Protein AF-A0A8B9RR70-F1 (afdb_monomer_lite)

Organism: NCBI:txid211598

InterPro domains:
  IPR043519 Nucleotidyltransferase superfamily [G3DSA:3.30.460.10] (53-111)
  IPR043519 Nucleotidyltransferase superfamily [SSF81301] (17-111)
  IPR048840 Poly(A) polymerase, nucleotidyltransferase domain [PF20750] (21-113)

Foldseek 3Di:
DPDDPPPPPPPDPDDPPDDDDDDDDPDPDDDDPVVVVVVVVVVVVCVVVQFADDPVVVVVVVVVQVVVQVVQLVVQLVVCVVVVHDPVCSVPVRGGDDDDDCVVVNRHGDPVSVVVVPPDDD

Sequence (122 aa):
VLNSVAALGSELQNEPQRHYGMTSPISLAPPTDRDSIHTQKLLEAMKALGVFEEEEELNHRLVVLGKLNNLVKEWISELGESKNLPPSAVANVGGKIFTFGSYRLGVQTKGKILLSGYSSNV

pLDDT: mean 81.87, std 20.8, range [36.06, 98.56]

Radius of gyration: 25.83 Å; chains: 1; bounding box: 75×41×57 Å

Secondary structure (DSSP, 8-state):
---SSSSSSSS---S----SSSS--S--PPPPHHHHHHHHHHHHHHHHTT-SPPHHHHHHHHHHHHHHHHHHHHHHHHHHHHTT--HHHHHHH-------HHHHHT-PPPTTTTTSSS-S--

Structure (mmCIF, N/CA/C/O backbone):
data_AF-A0A8B9RR70-F1
#
_entry.id   AF-A0A8B9RR70-F1
#
loop_
_atom_site.group_PDB
_atom_site.id
_atom_site.type_symbol
_atom_site.label_atom_id
_atom_site.label_alt_id
_atom_site.label_comp_id
_atom_site.label_asym_id
_atom_site.label_entity_id
_atom_site.label_seq_id
_atom_site.pdbx_PDB_ins_code
_atom_site.Cartn_x
_atom_site.Cartn_y
_atom_site.Cartn_z
_atom_site.occupancy
_atom_site.B_iso_or_equiv
_atom_site.auth_seq_id
_atom_site.auth_comp_id
_atom_site.auth_asym_id
_atom_site.auth_atom_id
_atom_site.pdbx_PDB_model_num
ATOM 1 N N . VAL A 1 1 ? 50.533 -8.286 -3.112 1.00 42.12 1 VAL A N 1
ATOM 2 C CA . VAL A 1 1 ? 49.291 -8.152 -2.306 1.00 42.12 1 VAL A CA 1
ATOM 3 C C . VAL A 1 1 ? 48.063 -8.262 -3.217 1.00 42.12 1 VAL A C 1
ATOM 5 O O . VAL A 1 1 ? 47.209 -7.393 -3.237 1.00 42.12 1 VAL A O 1
ATOM 8 N N . LEU A 1 2 ? 47.987 -9.330 -4.015 1.00 38.88 2 LEU A N 1
ATOM 9 C CA . LEU A 1 2 ? 46.896 -9.588 -4.963 1.00 38.88 2 LEU A CA 1
ATOM 10 C C . LEU A 1 2 ? 46.677 -11.102 -5.021 1.00 38.88 2 LEU A C 1
ATOM 12 O O . LEU A 1 2 ? 47.191 -11.737 -5.928 1.00 38.88 2 LEU A O 1
ATOM 16 N N . ASN A 1 3 ? 46.045 -11.674 -3.987 1.00 37.59 3 ASN A N 1
ATOM 17 C CA . ASN A 1 3 ? 45.452 -13.026 -3.997 1.00 37.59 3 ASN A CA 1
ATOM 18 C C . ASN A 1 3 ? 44.659 -13.310 -2.699 1.00 37.59 3 ASN A C 1
ATOM 20 O O . ASN A 1 3 ? 44.927 -14.276 -1.990 1.00 37.59 3 ASN A O 1
ATOM 24 N N . SER A 1 4 ? 43.676 -12.468 -2.356 1.00 36.06 4 SER A N 1
ATOM 25 C CA . SER A 1 4 ? 42.755 -12.777 -1.236 1.00 36.06 4 SER A CA 1
ATOM 26 C C . SER A 1 4 ? 41.278 -12.472 -1.491 1.00 36.06 4 SER A C 1
ATOM 28 O O . SER A 1 4 ? 40.492 -12.526 -0.558 1.00 36.06 4 SER A O 1
ATOM 30 N N . VAL A 1 5 ? 40.857 -12.214 -2.735 1.00 44.41 5 VAL A N 1
ATOM 31 C CA . VAL A 1 5 ? 39.429 -11.950 -3.040 1.00 44.41 5 VAL A CA 1
ATOM 32 C C . VAL A 1 5 ? 38.735 -13.137 -3.733 1.00 44.41 5 VAL A C 1
ATOM 34 O O . VAL A 1 5 ? 37.540 -13.099 -3.985 1.00 44.41 5 VAL A O 1
ATOM 37 N N . ALA A 1 6 ? 39.448 -14.238 -3.995 1.00 40.00 6 ALA A N 1
ATOM 38 C CA . ALA A 1 6 ? 38.890 -15.410 -4.682 1.00 40.00 6 ALA A CA 1
ATOM 39 C C . ALA A 1 6 ? 38.191 -16.434 -3.754 1.00 40.00 6 ALA A C 1
ATOM 41 O O . ALA A 1 6 ? 37.735 -17.464 -4.236 1.00 40.00 6 ALA A O 1
ATOM 42 N N . ALA A 1 7 ? 38.101 -16.182 -2.442 1.00 38.97 7 ALA A N 1
ATOM 43 C CA . ALA A 1 7 ? 37.724 -17.196 -1.446 1.00 38.97 7 ALA A CA 1
ATOM 44 C C . ALA A 1 7 ? 36.461 -16.869 -0.617 1.00 38.97 7 ALA A C 1
ATOM 46 O O . ALA A 1 7 ? 36.370 -17.269 0.536 1.00 38.97 7 ALA A O 1
ATOM 47 N N . LEU A 1 8 ? 35.482 -16.151 -1.179 1.00 38.06 8 LEU A N 1
ATOM 48 C CA . LEU A 1 8 ? 34.186 -15.895 -0.513 1.00 38.06 8 LEU A CA 1
ATOM 49 C C . LEU A 1 8 ? 32.970 -16.424 -1.299 1.00 38.06 8 LEU A C 1
ATOM 51 O O . LEU A 1 8 ? 31.834 -16.058 -1.019 1.00 38.06 8 LEU A O 1
ATOM 55 N N . GLY A 1 9 ? 33.195 -17.294 -2.286 1.00 41.41 9 GLY A N 1
ATOM 56 C CA . GLY A 1 9 ? 32.157 -17.765 -3.209 1.00 41.41 9 GLY A CA 1
ATOM 57 C C . GLY A 1 9 ? 31.548 -19.141 -2.923 1.00 41.41 9 GLY A C 1
ATOM 58 O O . GLY A 1 9 ? 30.934 -19.688 -3.834 1.00 41.41 9 GLY A O 1
ATOM 59 N N . SER A 1 10 ? 31.730 -19.749 -1.744 1.00 41.66 10 SER A N 1
ATOM 60 C CA . SER A 1 10 ? 31.386 -21.175 -1.580 1.00 41.66 10 SER A CA 1
ATOM 61 C C . SER A 1 10 ? 30.825 -21.618 -0.223 1.00 41.66 10 SER A C 1
ATOM 63 O O . SER A 1 10 ? 31.057 -22.760 0.149 1.00 41.66 10 SER A O 1
ATOM 65 N N . GLU A 1 11 ? 30.064 -20.789 0.503 1.00 36.47 11 GLU A N 1
ATOM 66 C CA . GLU A 1 11 ? 29.352 -21.245 1.723 1.00 36.47 11 GLU A CA 1
ATOM 67 C C . GLU A 1 11 ? 27.932 -20.656 1.887 1.00 36.47 11 GLU A C 1
ATOM 69 O O . GLU A 1 11 ? 27.514 -20.265 2.970 1.00 36.47 11 GLU A O 1
ATOM 74 N N . LEU A 1 12 ? 27.143 -20.618 0.807 1.00 43.16 12 LEU A N 1
ATOM 75 C CA . LEU A 1 12 ? 25.687 -20.396 0.878 1.00 43.16 12 LEU A CA 1
ATOM 76 C C . LEU A 1 12 ? 24.955 -21.403 -0.020 1.00 43.16 12 LEU A C 1
ATOM 78 O O . LEU A 1 12 ? 24.246 -21.043 -0.954 1.00 43.16 12 LEU A O 1
ATOM 82 N N . GLN A 1 13 ? 25.164 -22.694 0.226 1.00 44.28 13 GLN A N 1
ATOM 83 C CA . GLN A 1 13 ? 24.405 -23.763 -0.424 1.00 44.28 13 GLN A CA 1
ATOM 84 C C . GLN A 1 13 ? 23.781 -24.653 0.645 1.00 44.28 13 GLN A C 1
ATOM 86 O O . GLN A 1 13 ? 24.348 -25.689 0.969 1.00 44.28 13 GLN A O 1
ATOM 91 N N . ASN A 1 14 ? 22.652 -24.224 1.226 1.00 45.25 14 ASN A N 1
ATOM 92 C CA . ASN A 1 14 ? 21.631 -25.140 1.764 1.00 45.25 14 ASN A CA 1
ATOM 93 C C . ASN A 1 14 ? 20.325 -24.465 2.232 1.00 45.25 14 ASN A C 1
ATOM 95 O O . ASN A 1 14 ? 19.650 -24.983 3.112 1.00 45.25 14 ASN A O 1
ATOM 99 N N . GLU A 1 15 ? 19.911 -23.353 1.620 1.00 53.34 15 GLU A N 1
ATOM 100 C CA . GLU A 1 15 ? 18.530 -22.874 1.771 1.00 53.34 15 GLU A CA 1
ATOM 101 C C . GLU A 1 15 ? 17.775 -23.133 0.461 1.00 53.34 15 GLU A C 1
ATOM 103 O O . GLU A 1 15 ? 18.263 -22.725 -0.601 1.00 53.34 15 GLU A O 1
ATOM 108 N N . PRO A 1 16 ? 16.618 -23.826 0.475 1.00 58.88 16 PRO A N 1
ATOM 109 C CA . PRO A 1 16 ? 15.836 -24.023 -0.735 1.00 58.88 16 PRO A CA 1
ATOM 110 C C . PRO A 1 16 ? 15.469 -22.651 -1.306 1.00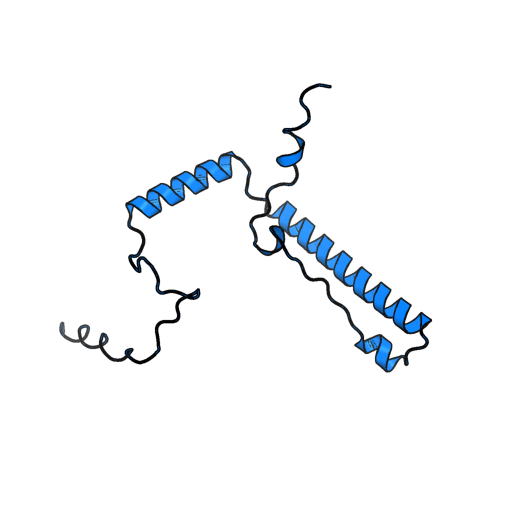 58.88 16 PRO A C 1
ATOM 112 O O . PRO A 1 16 ? 14.849 -21.834 -0.625 1.00 58.88 16 PRO A O 1
ATOM 115 N N . GLN A 1 17 ? 15.865 -22.388 -2.557 1.00 67.88 17 GLN A N 1
ATOM 116 C CA . GLN A 1 17 ? 15.515 -21.151 -3.253 1.00 67.88 17 GLN A CA 1
ATOM 117 C C . GLN A 1 17 ? 13.994 -20.974 -3.227 1.00 67.88 17 GLN A C 1
ATOM 119 O O . GLN A 1 17 ? 13.244 -21.664 -3.927 1.00 67.88 17 GLN A O 1
ATOM 124 N N . ARG A 1 18 ? 13.536 -20.041 -2.390 1.00 80.75 18 ARG A N 1
ATOM 125 C CA . ARG A 1 18 ? 12.125 -19.699 -2.273 1.00 80.75 18 ARG A CA 1
ATOM 126 C C . ARG A 1 18 ? 11.683 -19.074 -3.591 1.00 80.75 18 ARG A C 1
ATOM 128 O O . ARG A 1 18 ? 12.097 -17.967 -3.921 1.00 80.75 18 ARG A O 1
ATOM 135 N N . HIS A 1 19 ? 10.843 -19.784 -4.333 1.00 89.12 19 HIS A N 1
ATOM 136 C CA . HIS A 1 19 ? 10.144 -19.247 -5.494 1.00 89.12 19 HIS A CA 1
ATOM 137 C C . HIS A 1 19 ? 8.680 -18.976 -5.137 1.00 89.12 19 HIS A C 1
ATOM 139 O O . HIS A 1 19 ? 8.145 -19.519 -4.168 1.00 89.12 19 HIS A O 1
ATOM 145 N N . TYR A 1 20 ? 8.041 -18.093 -5.898 1.00 92.88 20 TYR A N 1
ATOM 146 C CA . TYR A 1 20 ? 6.633 -17.755 -5.724 1.00 92.88 20 TYR A CA 1
ATOM 147 C C . TYR A 1 20 ? 5.788 -18.551 -6.724 1.00 92.88 20 TYR A C 1
ATOM 149 O O . TYR A 1 20 ? 6.111 -18.577 -7.909 1.00 92.88 20 TYR A O 1
ATOM 157 N N . GLY A 1 21 ? 4.693 -19.155 -6.257 1.00 93.56 21 GLY A N 1
ATOM 158 C CA . GLY A 1 21 ? 3.774 -19.943 -7.084 1.00 93.56 21 GLY A CA 1
ATOM 159 C C . GLY A 1 21 ? 3.876 -21.453 -6.853 1.00 93.56 21 GLY A C 1
ATOM 160 O O . GLY A 1 21 ? 4.666 -21.917 -6.039 1.00 93.56 21 GLY A O 1
ATOM 161 N N . MET A 1 22 ? 3.027 -22.212 -7.555 1.00 94.69 22 MET A N 1
ATOM 162 C CA . MET A 1 22 ? 2.932 -23.676 -7.422 1.00 94.69 22 MET A CA 1
ATOM 163 C C . MET A 1 22 ? 3.940 -24.435 -8.300 1.00 94.69 22 MET A C 1
ATOM 165 O O . MET A 1 22 ? 4.134 -25.631 -8.109 1.00 94.69 22 MET A O 1
ATOM 169 N N . THR A 1 23 ? 4.543 -23.765 -9.285 1.00 94.81 23 THR A N 1
ATOM 170 C CA . THR A 1 23 ? 5.458 -24.361 -10.266 1.00 94.81 23 THR A CA 1
ATOM 171 C C . THR A 1 23 ? 6.789 -23.625 -10.286 1.00 94.81 23 THR A C 1
ATOM 173 O O . THR A 1 23 ? 6.868 -22.447 -9.934 1.00 94.81 23 THR A O 1
ATOM 176 N N . SER A 1 24 ? 7.826 -24.302 -10.775 1.00 94.06 24 SER A N 1
ATOM 177 C CA . SER A 1 24 ? 9.147 -23.709 -10.963 1.00 94.06 24 SER A CA 1
ATOM 178 C C . SER A 1 24 ? 9.117 -22.497 -11.912 1.00 94.06 24 SER A C 1
ATOM 180 O O . SER A 1 24 ? 8.281 -22.444 -12.821 1.00 94.06 24 SER A O 1
ATOM 182 N N . PRO A 1 25 ? 10.027 -21.524 -11.725 1.00 94.25 25 PRO A N 1
ATOM 183 C CA . PRO A 1 25 ? 10.142 -20.370 -12.610 1.00 94.25 25 PRO A CA 1
ATOM 184 C C . PRO A 1 25 ? 10.561 -20.793 -14.024 1.00 94.25 25 PRO A C 1
ATOM 186 O O . PRO A 1 25 ? 11.393 -21.680 -14.194 1.00 94.25 25 PRO A O 1
ATOM 189 N N . ILE A 1 26 ? 10.016 -20.116 -15.039 1.00 95.94 26 ILE A N 1
ATOM 190 C CA . ILE A 1 26 ? 10.356 -20.359 -16.454 1.00 95.94 26 ILE A CA 1
ATOM 191 C C . ILE A 1 26 ? 11.789 -19.899 -16.761 1.00 95.94 26 ILE A C 1
ATOM 193 O O . ILE A 1 26 ? 12.504 -20.539 -17.526 1.00 95.94 26 ILE A O 1
ATOM 197 N N . SER A 1 27 ? 12.214 -18.781 -16.171 1.00 94.94 27 SER A N 1
ATOM 198 C CA . SER A 1 27 ? 13.558 -18.230 -16.317 1.00 94.94 27 SER A CA 1
ATOM 199 C C . SER A 1 27 ? 13.970 -17.526 -15.030 1.00 94.94 27 SER A C 1
ATOM 201 O O . SER A 1 27 ? 13.154 -16.866 -14.387 1.00 94.94 27 SER A O 1
ATOM 203 N N . LEU A 1 28 ? 15.245 -17.668 -14.676 1.00 94.50 28 LEU A N 1
ATOM 204 C CA . LEU A 1 28 ? 15.906 -16.935 -13.594 1.00 94.50 28 LEU A CA 1
ATOM 205 C C . LEU A 1 28 ? 16.885 -15.878 -14.135 1.00 94.50 28 LEU A C 1
ATOM 207 O O . LEU A 1 28 ? 17.673 -15.322 -13.374 1.00 94.50 28 LEU A O 1
ATOM 211 N N . ALA A 1 29 ? 16.875 -15.624 -15.448 1.00 96.75 29 ALA A N 1
ATOM 212 C CA . ALA A 1 29 ? 17.770 -14.653 -16.063 1.00 96.75 29 ALA A CA 1
ATOM 213 C C . ALA A 1 29 ? 17.444 -13.222 -15.581 1.00 96.75 29 ALA A C 1
ATOM 215 O O . ALA A 1 29 ? 16.274 -12.828 -15.610 1.00 96.75 29 ALA A O 1
ATOM 216 N N . PRO A 1 30 ? 18.447 -12.434 -15.157 1.00 96.19 30 PRO A N 1
ATOM 217 C CA . PRO A 1 30 ? 18.248 -11.032 -14.804 1.00 96.19 30 PRO A CA 1
ATOM 218 C C . PRO A 1 30 ? 17.986 -10.166 -16.053 1.00 96.19 30 PRO A C 1
ATOM 220 O O . PRO A 1 30 ? 18.312 -10.586 -17.169 1.00 96.19 30 PRO A O 1
ATOM 223 N N . PRO A 1 31 ? 17.424 -8.951 -15.888 1.00 97.62 31 PRO A N 1
ATOM 224 C CA . PRO A 1 31 ? 17.247 -8.018 -16.997 1.00 97.62 31 PRO A CA 1
ATOM 225 C C . PRO A 1 31 ? 18.594 -7.591 -17.594 1.00 97.62 31 PRO A C 1
ATOM 227 O O . PRO A 1 31 ? 19.592 -7.451 -16.888 1.00 97.62 31 PRO A O 1
ATOM 230 N N . THR A 1 32 ? 18.603 -7.352 -18.903 1.00 98.25 32 THR A N 1
ATOM 231 C CA . THR A 1 32 ? 19.746 -6.788 -19.632 1.00 98.25 32 THR A CA 1
ATOM 232 C C . THR A 1 32 ? 19.716 -5.258 -19.616 1.00 98.25 32 THR A C 1
ATOM 234 O O . THR A 1 32 ? 18.681 -4.642 -19.355 1.00 98.25 32 THR A O 1
ATOM 237 N N . ASP A 1 33 ? 20.820 -4.616 -20.002 1.00 98.19 33 ASP A N 1
ATOM 238 C CA . ASP A 1 33 ? 20.881 -3.151 -20.137 1.00 98.19 33 ASP A CA 1
ATOM 239 C C . ASP A 1 33 ? 19.821 -2.602 -21.105 1.00 98.19 33 ASP A C 1
ATOM 241 O O . ASP A 1 33 ? 19.237 -1.538 -20.886 1.00 98.19 33 ASP A O 1
ATOM 245 N N . ARG A 1 34 ? 19.511 -3.359 -22.165 1.00 98.19 34 ARG A N 1
ATOM 246 C CA . ARG A 1 34 ? 18.456 -3.002 -23.120 1.00 98.19 34 ARG A CA 1
ATOM 247 C C . ARG A 1 34 ? 17.072 -3.005 -22.465 1.00 98.19 34 ARG A C 1
ATOM 249 O O . ARG A 1 34 ? 16.255 -2.141 -22.784 1.00 98.19 34 ARG A O 1
ATOM 256 N N . ASP A 1 35 ? 16.810 -3.940 -21.556 1.00 98.31 35 ASP A N 1
ATOM 257 C CA . ASP A 1 35 ? 15.530 -4.027 -20.842 1.00 98.31 35 ASP A CA 1
ATOM 258 C C . ASP A 1 35 ? 15.358 -2.839 -19.885 1.00 98.31 35 ASP A C 1
ATOM 260 O O . ASP A 1 35 ? 14.269 -2.265 -19.796 1.00 98.31 35 ASP A O 1
ATOM 264 N N . SER A 1 36 ? 16.448 -2.390 -19.255 1.00 98.12 36 SER A N 1
ATOM 265 C CA . SER A 1 36 ? 16.475 -1.168 -18.441 1.00 98.12 36 SER A CA 1
ATOM 266 C C . SER A 1 36 ? 16.144 0.079 -19.268 1.00 98.12 36 SER A C 1
ATOM 268 O O . SER A 1 36 ? 15.304 0.885 -18.863 1.00 98.12 36 SER A O 1
ATOM 270 N N . ILE A 1 37 ? 16.722 0.211 -20.469 1.00 98.31 37 ILE A N 1
ATOM 271 C CA . ILE A 1 37 ? 16.416 1.319 -21.393 1.00 98.31 37 ILE A CA 1
ATOM 272 C C . ILE A 1 37 ? 14.932 1.313 -21.785 1.00 98.31 37 ILE A C 1
ATOM 274 O O . ILE A 1 37 ? 14.288 2.362 -21.813 1.00 98.31 37 ILE A O 1
ATOM 278 N N . HIS A 1 38 ? 14.363 0.145 -22.089 1.00 98.56 38 HIS A N 1
ATOM 279 C CA . HIS A 1 38 ? 12.945 0.044 -22.442 1.00 98.56 38 HIS A CA 1
ATOM 280 C C . HIS A 1 38 ? 12.019 0.333 -21.260 1.00 98.56 38 HIS A C 1
ATOM 282 O O . HIS A 1 38 ? 11.009 1.015 -21.435 1.00 98.56 38 HIS A O 1
ATOM 288 N N . THR A 1 39 ? 12.386 -0.111 -20.059 1.00 98.44 39 THR A N 1
ATOM 289 C CA . THR A 1 39 ? 11.648 0.199 -18.829 1.00 98.44 39 THR A CA 1
ATOM 290 C C . THR A 1 39 ? 11.605 1.707 -18.587 1.00 98.44 39 THR A C 1
ATOM 292 O O . THR A 1 39 ? 10.543 2.255 -18.299 1.00 98.44 39 THR A O 1
ATOM 295 N N . GLN A 1 40 ? 12.724 2.405 -18.793 1.00 98.31 40 GLN A N 1
ATOM 296 C CA . GLN A 1 40 ? 12.779 3.860 -18.657 1.00 98.31 40 GLN A CA 1
ATOM 297 C C . GLN A 1 40 ? 11.863 4.575 -19.667 1.00 98.31 40 GLN A C 1
ATOM 299 O O . GLN A 1 40 ? 11.092 5.454 -19.281 1.00 98.31 40 GLN A O 1
ATOM 304 N N . LYS A 1 41 ? 11.864 4.148 -20.937 1.00 98.25 41 LYS A N 1
ATOM 305 C CA . LYS A 1 41 ? 10.953 4.692 -21.966 1.00 98.25 41 LYS A CA 1
ATOM 306 C C . LYS A 1 41 ? 9.478 4.478 -21.613 1.00 98.25 41 LYS A C 1
ATOM 308 O O . LYS A 1 41 ? 8.656 5.366 -21.833 1.00 98.25 41 LYS A O 1
ATOM 313 N N . LEU A 1 42 ? 9.137 3.315 -21.052 1.00 97.62 42 LEU A N 1
ATOM 314 C CA . LEU A 1 42 ? 7.781 3.032 -20.579 1.00 97.62 42 LEU A CA 1
ATOM 315 C C . LEU A 1 42 ? 7.381 3.982 -19.442 1.00 97.62 42 LEU A C 1
ATOM 317 O O . LEU A 1 42 ? 6.291 4.551 -19.481 1.00 97.62 42 LEU A O 1
ATOM 321 N N . LEU A 1 43 ? 8.264 4.194 -18.461 1.00 96.50 43 LEU A N 1
ATOM 322 C CA . LEU A 1 43 ? 8.011 5.114 -17.349 1.00 96.50 43 LEU A CA 1
ATOM 323 C C . LEU A 1 43 ? 7.770 6.548 -17.836 1.00 96.50 43 LEU A C 1
ATOM 325 O O . LEU A 1 43 ? 6.864 7.217 -17.340 1.00 96.50 43 LEU A O 1
ATOM 329 N N . GLU A 1 44 ? 8.543 7.019 -18.813 1.00 96.94 44 GLU A N 1
ATOM 330 C CA . GLU A 1 44 ? 8.368 8.345 -19.419 1.00 96.94 44 GLU A CA 1
ATOM 331 C C . GLU A 1 44 ? 7.016 8.485 -20.124 1.00 96.94 44 GLU A C 1
ATOM 333 O O . GLU A 1 44 ? 6.300 9.461 -19.891 1.00 96.94 44 GLU A O 1
ATOM 338 N N . ALA A 1 45 ? 6.615 7.481 -20.908 1.00 95.12 45 ALA A N 1
ATOM 339 C CA . ALA A 1 45 ? 5.308 7.465 -21.559 1.00 95.12 45 ALA A CA 1
ATOM 340 C C . ALA A 1 45 ? 4.153 7.458 -20.539 1.00 95.12 45 ALA A C 1
ATOM 342 O O . ALA A 1 45 ? 3.194 8.216 -20.673 1.00 95.12 45 ALA A O 1
ATOM 343 N N . MET A 1 46 ? 4.258 6.650 -19.480 1.00 93.25 46 MET A N 1
ATOM 344 C CA . MET A 1 46 ? 3.258 6.589 -18.408 1.00 93.25 46 MET A CA 1
ATOM 345 C C . MET A 1 46 ? 3.128 7.924 -17.661 1.00 93.25 46 MET A C 1
ATOM 347 O O . MET A 1 46 ? 2.013 8.371 -17.387 1.00 93.25 46 MET A O 1
ATOM 351 N N . LYS A 1 47 ? 4.250 8.599 -17.377 1.00 91.75 47 LYS A N 1
ATOM 352 C CA . LYS A 1 47 ? 4.249 9.947 -16.787 1.00 91.75 47 LYS A CA 1
ATOM 353 C C . LYS A 1 47 ? 3.549 10.955 -17.695 1.00 91.75 47 LYS A C 1
ATOM 355 O O . LYS A 1 47 ? 2.718 11.714 -17.206 1.00 91.75 47 LYS A O 1
ATOM 360 N N . ALA A 1 48 ? 3.821 10.920 -19.001 1.00 90.75 48 ALA A N 1
ATOM 361 C CA . ALA A 1 48 ? 3.164 11.796 -19.973 1.00 90.75 48 ALA A CA 1
ATOM 362 C C . ALA A 1 48 ? 1.640 11.576 -20.040 1.00 90.75 48 ALA A C 1
ATOM 364 O O . ALA A 1 48 ? 0.889 12.526 -20.242 1.00 90.75 48 ALA A O 1
ATOM 365 N N . LEU A 1 49 ? 1.176 10.343 -19.811 1.00 90.38 49 LEU A N 1
ATOM 366 C CA . LEU A 1 49 ? -0.248 10.002 -19.714 1.00 90.38 49 LEU A CA 1
ATOM 367 C C . LEU A 1 49 ? -0.884 10.368 -18.358 1.00 90.38 49 LEU A C 1
ATOM 369 O O . LEU A 1 49 ? -2.088 10.190 -18.184 1.00 90.38 49 LEU A O 1
ATOM 373 N N . GLY A 1 50 ? -0.106 10.859 -17.388 1.00 88.75 50 GLY A N 1
ATOM 374 C CA . GLY A 1 50 ? -0.610 11.285 -16.081 1.00 88.75 50 GLY A CA 1
ATOM 375 C C . GLY A 1 50 ? -1.129 10.146 -15.199 1.00 88.75 50 GLY A C 1
ATOM 376 O O . GLY A 1 50 ? -1.964 10.383 -14.328 1.00 88.75 50 GLY A O 1
ATOM 377 N N . VAL A 1 51 ? -0.670 8.907 -15.420 1.00 89.38 51 VAL A N 1
ATOM 378 C CA . VAL A 1 51 ? -1.176 7.733 -14.680 1.00 89.38 51 VAL A CA 1
ATOM 379 C C . VAL A 1 51 ? -0.699 7.681 -13.228 1.00 89.38 51 VAL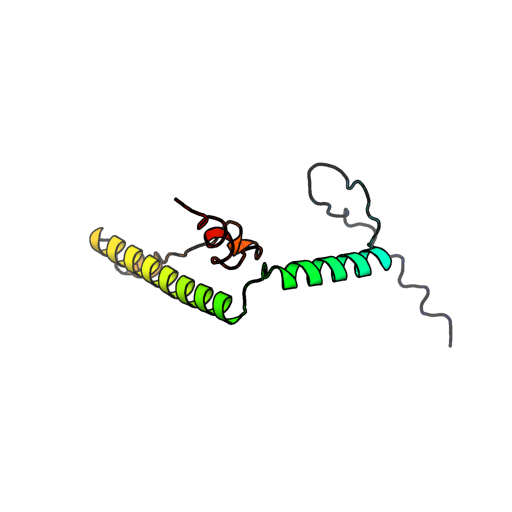 A C 1
ATOM 381 O O . VAL A 1 51 ? -1.313 6.993 -12.420 1.00 89.38 51 VAL A O 1
ATOM 384 N N . PHE A 1 52 ? 0.368 8.405 -12.891 1.00 91.00 52 PHE A N 1
ATOM 385 C CA . PHE A 1 52 ? 0.871 8.518 -11.524 1.00 91.00 52 PHE A CA 1
ATOM 386 C C . PHE A 1 52 ? 0.158 9.649 -10.790 1.00 91.00 52 PHE A C 1
ATOM 388 O O . PHE A 1 52 ? -0.020 10.730 -11.341 1.00 91.00 52 PHE A O 1
ATOM 395 N N . GLU A 1 53 ? -0.248 9.385 -9.555 1.00 88.88 53 GLU A N 1
ATOM 396 C CA . GLU A 1 53 ? -0.829 10.373 -8.647 1.00 88.88 53 GLU A CA 1
ATOM 397 C C . GLU A 1 53 ? 0.249 11.326 -8.101 1.00 88.88 53 GLU A C 1
ATOM 399 O O . GLU A 1 53 ? 1.394 10.912 -7.911 1.00 88.88 53 GLU A O 1
ATOM 404 N N . GLU A 1 54 ? -0.104 12.594 -7.856 1.00 89.06 54 GLU A N 1
ATOM 405 C CA . GLU A 1 54 ? 0.837 13.541 -7.238 1.00 89.06 54 GLU A CA 1
ATOM 406 C C . GLU A 1 54 ? 0.970 13.295 -5.731 1.00 89.06 54 GLU A C 1
ATOM 408 O O . GLU A 1 54 ? 0.047 12.811 -5.069 1.00 89.06 54 GLU A O 1
ATOM 413 N N . GLU A 1 55 ? 2.099 13.713 -5.159 1.00 89.06 55 GLU A N 1
ATOM 414 C CA . GLU A 1 55 ? 2.361 13.591 -3.721 1.00 89.06 55 GLU A CA 1
ATOM 415 C C . GLU A 1 55 ? 1.294 14.299 -2.867 1.00 89.06 55 GLU A C 1
ATOM 417 O O . GLU A 1 55 ? 0.865 13.779 -1.837 1.00 89.06 55 GLU A O 1
ATOM 422 N N . GLU A 1 56 ? 0.807 15.458 -3.313 1.00 90.31 56 GLU A N 1
ATOM 423 C CA . GLU A 1 56 ? -0.243 16.206 -2.616 1.00 90.31 56 GLU A CA 1
ATOM 424 C C . GLU A 1 56 ? -1.578 15.443 -2.577 1.00 90.31 56 GLU A C 1
ATOM 426 O O . GLU A 1 56 ? -2.219 15.358 -1.525 1.00 90.31 56 GLU A O 1
ATOM 431 N N . GLU A 1 57 ? -1.973 14.815 -3.689 1.00 88.56 57 GLU A N 1
ATOM 432 C CA . GLU A 1 57 ? -3.183 13.986 -3.761 1.00 88.56 57 GLU A CA 1
ATOM 433 C C . GLU A 1 57 ? -3.054 12.748 -2.863 1.00 88.56 57 GLU A C 1
ATOM 435 O O . GLU A 1 57 ? -3.985 12.405 -2.123 1.00 88.56 57 GLU A O 1
ATOM 440 N N . LEU A 1 58 ? -1.880 12.108 -2.863 1.00 89.44 58 LEU A N 1
ATOM 441 C CA . LEU A 1 58 ? -1.588 10.974 -1.992 1.00 89.44 58 LEU A CA 1
ATOM 442 C C . LEU A 1 58 ? -1.676 11.367 -0.510 1.00 89.44 58 LEU A C 1
ATOM 444 O O . LEU A 1 58 ? -2.346 10.684 0.272 1.00 89.44 58 LEU A O 1
ATOM 448 N N . ASN A 1 59 ? -1.066 12.491 -0.129 1.00 92.88 59 ASN A N 1
ATOM 449 C CA . ASN A 1 59 ? -1.121 13.027 1.231 1.00 92.88 59 ASN A CA 1
ATOM 450 C C . ASN A 1 59 ? -2.557 13.349 1.651 1.00 92.88 59 ASN A C 1
ATOM 452 O O . ASN A 1 59 ? -2.981 12.984 2.752 1.00 92.88 59 ASN A O 1
ATOM 456 N N . HIS A 1 60 ? -3.347 13.947 0.759 1.00 94.31 60 HIS A N 1
ATOM 457 C CA . HIS A 1 60 ? -4.759 14.201 1.015 1.00 94.31 60 HIS A CA 1
ATOM 458 C C . HIS A 1 60 ? -5.528 12.899 1.303 1.00 94.31 60 HIS A C 1
ATOM 460 O O . HIS A 1 60 ? -6.287 12.827 2.274 1.00 94.31 60 HIS A O 1
ATOM 466 N N . ARG A 1 61 ? -5.289 11.825 0.537 1.00 93.81 61 ARG A N 1
ATOM 467 C CA . ARG A 1 61 ? -5.907 10.512 0.802 1.00 93.81 61 ARG A CA 1
ATOM 468 C C . ARG A 1 61 ? -5.504 9.934 2.153 1.00 93.81 61 ARG A C 1
ATOM 470 O O . ARG A 1 61 ? -6.362 9.387 2.844 1.00 93.81 61 ARG A O 1
ATOM 477 N N . LEU A 1 62 ? -4.238 10.067 2.550 1.00 94.25 62 LEU A N 1
ATOM 478 C CA . LEU A 1 62 ? -3.768 9.603 3.860 1.00 94.25 62 LEU A CA 1
ATOM 479 C C . LEU A 1 62 ? -4.474 10.341 5.005 1.00 94.25 62 LEU A C 1
ATOM 481 O O . LEU A 1 62 ? -4.914 9.705 5.965 1.00 94.25 62 LEU A O 1
ATOM 485 N N . VAL A 1 63 ? -4.667 11.657 4.876 1.00 97.25 63 VAL A N 1
ATOM 486 C CA . VAL A 1 63 ? -5.433 12.455 5.848 1.00 97.25 63 VAL A CA 1
ATOM 487 C C . VAL A 1 63 ? -6.883 11.975 5.930 1.00 97.25 63 VAL A C 1
ATOM 489 O O . VAL A 1 63 ? -7.410 11.784 7.029 1.00 97.25 63 VAL A O 1
ATOM 492 N N . VAL A 1 64 ? -7.532 11.737 4.786 1.00 96.56 64 VAL A N 1
ATOM 493 C CA . VAL A 1 64 ? -8.908 11.217 4.741 1.00 96.56 64 VAL A CA 1
ATOM 494 C C . VAL A 1 64 ? -9.002 9.834 5.390 1.00 96.56 64 VAL A C 1
ATOM 496 O O . VAL A 1 64 ? -9.907 9.604 6.189 1.00 96.56 64 VAL A O 1
ATOM 499 N N . LEU A 1 65 ? -8.054 8.932 5.126 1.00 97.06 65 LEU A N 1
ATOM 500 C CA . LEU A 1 65 ? -8.009 7.617 5.775 1.00 97.06 65 LEU A CA 1
ATOM 501 C C . LEU A 1 65 ? -7.822 7.724 7.289 1.00 97.06 65 LEU A C 1
ATOM 503 O O . LEU A 1 65 ? -8.463 6.983 8.030 1.00 97.06 65 LEU A O 1
ATOM 507 N N . GLY A 1 66 ? -7.001 8.665 7.761 1.00 96.94 66 GLY A N 1
ATOM 508 C CA . GLY A 1 66 ? -6.865 8.953 9.189 1.00 96.94 66 GLY A CA 1
ATOM 509 C C . GLY A 1 66 ? -8.198 9.362 9.819 1.00 96.94 66 GLY A C 1
ATOM 510 O O . GLY A 1 66 ? -8.595 8.807 10.844 1.00 96.94 66 GLY A O 1
ATOM 511 N N . LYS A 1 67 ? -8.936 10.265 9.162 1.00 97.69 67 LYS A N 1
ATOM 512 C CA . LYS A 1 67 ? -10.275 10.690 9.603 1.00 97.69 67 LYS A CA 1
ATOM 513 C C . LYS A 1 67 ? -11.267 9.527 9.613 1.00 97.69 67 LYS A C 1
ATOM 515 O O . LYS A 1 67 ? -11.929 9.314 10.621 1.00 97.69 67 LYS A O 1
ATOM 520 N N . LEU A 1 68 ? -11.326 8.739 8.537 1.00 97.94 68 LEU A N 1
ATOM 521 C CA . LEU A 1 68 ? -12.197 7.561 8.450 1.00 97.94 68 LEU A CA 1
ATOM 522 C C . LEU A 1 68 ? -11.889 6.539 9.546 1.00 97.94 68 LEU A C 1
ATOM 524 O O . LEU A 1 68 ? -12.801 5.990 10.155 1.00 97.94 68 LEU A O 1
ATOM 528 N N . ASN A 1 69 ? -10.610 6.303 9.832 1.00 96.50 69 ASN A N 1
ATOM 529 C CA . ASN A 1 69 ? -10.209 5.382 10.886 1.00 96.50 69 ASN A CA 1
ATOM 530 C C . ASN A 1 69 ? -10.666 5.861 12.271 1.00 96.50 69 ASN A C 1
ATOM 532 O O . ASN A 1 69 ? -11.062 5.040 13.094 1.00 96.50 69 ASN A O 1
ATOM 536 N N . ASN A 1 70 ? -10.621 7.170 12.524 1.00 95.62 70 ASN A N 1
ATOM 537 C CA . ASN A 1 70 ? -11.103 7.744 13.777 1.00 95.62 70 ASN A CA 1
ATOM 538 C C . ASN A 1 70 ? -12.627 7.645 13.890 1.00 95.62 70 ASN A C 1
ATOM 540 O O . ASN A 1 70 ? -13.108 7.171 14.912 1.00 95.62 70 ASN A O 1
ATOM 544 N N . LEU A 1 71 ? -13.360 7.972 12.822 1.00 96.62 71 LEU A N 1
ATOM 545 C CA . LEU A 1 71 ? -14.821 7.837 12.783 1.00 96.62 71 LEU A CA 1
ATOM 546 C C . LEU A 1 71 ? -15.273 6.395 13.033 1.00 96.62 71 LEU A C 1
ATOM 548 O O . LEU A 1 71 ? -16.216 6.159 13.775 1.00 96.62 71 LEU A O 1
ATOM 552 N N . VAL A 1 72 ? -14.579 5.411 12.451 1.00 96.56 72 VAL A N 1
ATOM 553 C CA . VAL A 1 72 ? -14.895 3.994 12.684 1.00 96.56 72 VAL A CA 1
ATOM 554 C C . VAL A 1 72 ? -14.678 3.605 14.146 1.00 96.56 72 VAL A C 1
ATOM 556 O O . VAL A 1 72 ? -15.491 2.873 14.699 1.00 96.56 72 VAL A O 1
ATOM 559 N N . LYS A 1 73 ? -13.610 4.089 14.787 1.00 94.81 73 LYS A N 1
ATOM 560 C CA . LYS A 1 73 ? -13.358 3.818 16.210 1.00 94.81 73 LYS A CA 1
ATOM 561 C C . LYS A 1 73 ? -14.403 4.462 17.116 1.00 94.81 73 LYS A C 1
ATOM 563 O O . LYS A 1 73 ? -14.863 3.814 18.048 1.00 94.81 73 LYS A O 1
ATOM 568 N N . GLU A 1 74 ? -14.766 5.710 16.834 1.00 94.25 74 GLU A N 1
ATOM 569 C CA . GLU A 1 74 ? -15.806 6.439 17.563 1.00 94.25 74 GLU A CA 1
ATOM 570 C C . GLU A 1 74 ? -17.147 5.712 17.452 1.00 94.25 74 GLU A C 1
ATOM 572 O O . GLU A 1 74 ? -17.713 5.323 18.469 1.00 94.25 74 GLU A O 1
ATOM 577 N N . TRP A 1 75 ? -17.569 5.378 16.230 1.00 95.19 75 TRP A N 1
ATOM 578 C CA . TRP A 1 75 ? -18.792 4.613 15.987 1.00 95.19 75 TRP A CA 1
ATOM 579 C C . TRP A 1 75 ? -18.815 3.269 16.729 1.00 95.19 75 TRP A C 1
ATOM 581 O O . TRP A 1 75 ? -19.828 2.886 17.313 1.00 95.19 75 TRP A O 1
ATOM 591 N N . ILE A 1 76 ? -17.697 2.539 16.728 1.00 94.81 76 ILE A N 1
ATOM 592 C CA . ILE A 1 76 ? -17.589 1.268 17.449 1.00 94.81 76 ILE A CA 1
ATOM 593 C C . ILE A 1 76 ? -17.686 1.481 18.974 1.00 94.81 76 ILE A C 1
ATOM 595 O O . ILE A 1 76 ? -18.321 0.673 19.656 1.00 94.81 76 ILE A O 1
ATOM 599 N N . SER A 1 77 ? -17.093 2.555 19.504 1.00 93.19 77 SER A N 1
ATOM 600 C CA . SER A 1 77 ? -17.185 2.923 20.924 1.00 93.19 77 SER A CA 1
ATOM 601 C C . SER A 1 77 ? -18.627 3.243 21.323 1.00 93.19 77 SER A C 1
ATOM 603 O O . SER A 1 77 ? -19.154 2.630 22.251 1.00 93.19 77 SER A O 1
ATOM 605 N N . GLU A 1 78 ? -19.295 4.119 20.569 1.00 93.56 78 GLU A N 1
ATOM 606 C CA . GLU A 1 78 ? -20.703 4.492 20.769 1.00 93.56 78 GLU A CA 1
ATOM 607 C C . GLU A 1 78 ? -21.629 3.271 20.705 1.00 93.56 78 GLU A C 1
ATOM 609 O O . GLU A 1 78 ? -22.528 3.095 21.532 1.00 93.56 78 GLU A O 1
ATOM 614 N N . LEU A 1 79 ? -21.386 2.372 19.744 1.00 94.75 79 LEU A N 1
ATOM 615 C CA . LEU A 1 79 ? -22.133 1.126 19.636 1.00 94.75 79 LEU A CA 1
ATOM 616 C C . LEU A 1 79 ? -21.924 0.253 20.880 1.00 94.75 79 LEU A C 1
ATOM 618 O O . LEU A 1 79 ? -22.894 -0.306 21.392 1.00 94.75 79 LEU A O 1
ATOM 622 N N . GLY A 1 80 ? -20.693 0.154 21.387 1.00 93.62 80 GLY A N 1
ATOM 623 C CA . GLY A 1 80 ? -20.379 -0.579 22.613 1.00 93.62 80 GLY A CA 1
ATOM 624 C C . GLY A 1 80 ? -21.119 -0.039 23.839 1.00 93.62 80 GLY A C 1
ATOM 625 O O . GLY A 1 80 ? -21.697 -0.821 24.598 1.00 93.62 80 GLY A O 1
ATOM 626 N N . GLU A 1 81 ? -21.175 1.284 23.990 1.00 92.06 81 GLU A N 1
ATOM 627 C CA . GLU A 1 81 ? -21.933 1.955 25.054 1.00 92.06 81 GLU A CA 1
ATOM 628 C C . GLU A 1 81 ? -23.436 1.681 24.934 1.00 92.06 81 GLU A C 1
ATOM 630 O O . GLU A 1 81 ? -24.066 1.272 25.908 1.00 92.06 81 GLU A O 1
ATOM 635 N N . SER A 1 82 ? -24.001 1.786 23.725 1.00 94.94 82 SER A N 1
ATOM 636 C CA . SER A 1 82 ? -25.426 1.508 23.470 1.00 94.94 82 SER A CA 1
ATOM 637 C C . SER A 1 82 ? -25.836 0.053 23.745 1.00 94.94 82 SER A C 1
ATOM 639 O O . SER A 1 82 ? -27.017 -0.248 23.925 1.00 94.94 82 SER A O 1
ATOM 641 N N . LYS A 1 83 ? -24.864 -0.868 23.751 1.00 93.94 83 LYS A N 1
ATOM 642 C CA . LYS A 1 83 ? -25.044 -2.294 24.060 1.00 93.94 83 LYS A CA 1
ATOM 643 C C . LYS A 1 83 ? -24.722 -2.629 25.518 1.00 93.94 83 LYS A C 1
ATOM 645 O O . LYS A 1 83 ? -24.698 -3.809 25.865 1.00 93.94 83 LYS A O 1
ATOM 650 N N . ASN A 1 84 ? -24.508 -1.620 26.363 1.00 92.88 84 ASN A N 1
ATOM 651 C CA . ASN A 1 84 ? -24.184 -1.743 27.783 1.00 92.88 84 ASN A CA 1
ATOM 652 C C . ASN A 1 84 ? -22.923 -2.584 28.042 1.00 92.88 84 ASN A C 1
ATOM 654 O O . ASN A 1 84 ? -22.851 -3.323 29.029 1.00 92.88 84 ASN A O 1
ATOM 658 N N . LEU A 1 85 ? -21.921 -2.496 27.159 1.00 91.69 85 LEU A N 1
ATOM 659 C CA . LEU A 1 85 ? -20.626 -3.110 27.432 1.00 91.69 85 LEU A CA 1
ATOM 660 C C . LEU A 1 85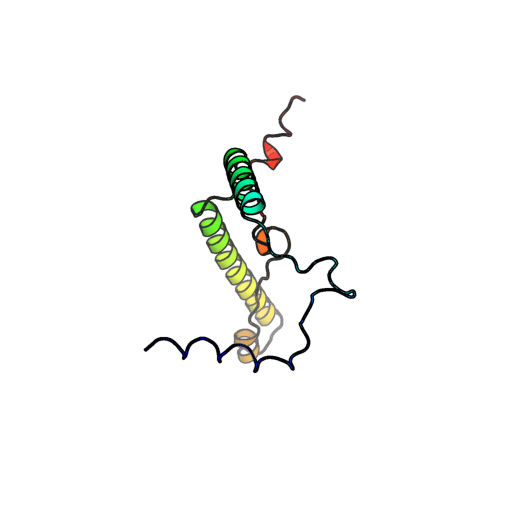 ? -19.956 -2.417 28.632 1.00 91.69 85 LEU A C 1
ATOM 662 O O . LEU A 1 85 ? -20.094 -1.203 28.800 1.00 91.69 85 LEU A O 1
ATOM 666 N N . PRO A 1 86 ? -19.196 -3.152 29.464 1.00 92.44 86 PRO A N 1
ATOM 667 C CA . PRO A 1 86 ? -18.428 -2.544 30.542 1.00 92.44 86 PRO A CA 1
ATOM 668 C C . PRO A 1 86 ? -17.491 -1.445 30.011 1.00 92.44 86 PRO A C 1
ATOM 670 O O . PRO A 1 86 ? -16.893 -1.640 28.949 1.00 92.44 86 PRO A O 1
ATOM 673 N N . PRO A 1 87 ? -17.257 -0.345 30.752 1.00 87.00 87 PRO A N 1
ATOM 674 C CA . PRO A 1 87 ? -16.344 0.720 30.317 1.00 87.00 87 PRO A CA 1
ATOM 675 C C . PRO A 1 87 ? -14.934 0.214 29.983 1.00 87.00 87 PRO A C 1
ATOM 677 O O . PRO A 1 87 ? -14.297 0.678 29.041 1.00 87.00 87 PRO 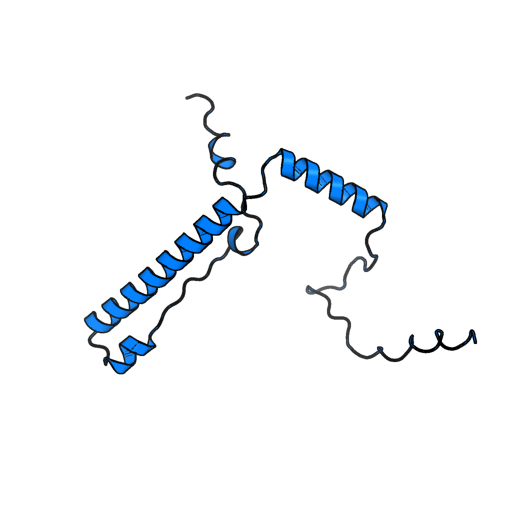A O 1
ATOM 680 N N . SER A 1 88 ? -14.468 -0.803 30.715 1.00 90.44 88 SER A N 1
ATOM 681 C CA . SER A 1 88 ? -13.199 -1.483 30.443 1.00 90.44 88 SER A CA 1
ATOM 682 C C . SER A 1 88 ? -13.186 -2.234 29.109 1.00 90.44 88 SER A C 1
ATOM 684 O O . SER A 1 88 ? -12.125 -2.379 28.511 1.00 90.44 88 SER 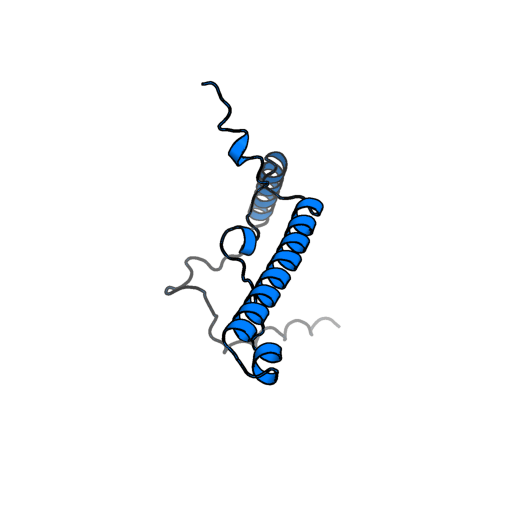A O 1
ATOM 686 N N . ALA A 1 89 ? -14.333 -2.709 28.622 1.00 86.56 89 ALA A N 1
ATOM 687 C CA . ALA A 1 89 ? -14.453 -3.336 27.312 1.00 86.56 89 ALA A CA 1
ATOM 688 C C . ALA A 1 89 ? -14.527 -2.276 26.204 1.00 86.56 89 ALA A C 1
ATOM 690 O O . ALA A 1 89 ? -13.780 -2.377 25.237 1.00 86.56 89 ALA A O 1
ATOM 691 N N . VAL A 1 90 ? -15.343 -1.228 26.371 1.00 87.38 90 VAL A N 1
ATOM 692 C CA . VAL A 1 90 ? -15.473 -0.123 25.396 1.00 87.38 90 VAL A CA 1
ATOM 693 C C . VAL A 1 90 ? -14.117 0.534 25.116 1.00 87.38 90 VAL A C 1
ATOM 695 O O . VAL A 1 90 ? -13.734 0.678 23.957 1.00 87.38 90 VAL A O 1
ATOM 698 N N . ALA A 1 91 ? -13.327 0.809 26.160 1.00 82.12 91 ALA A N 1
ATOM 699 C CA . ALA A 1 91 ? -11.988 1.387 26.024 1.00 82.12 91 ALA A CA 1
ATOM 700 C C . ALA A 1 91 ? -10.994 0.504 25.234 1.00 82.12 91 ALA A C 1
ATOM 702 O O . ALA A 1 91 ? -10.002 1.012 24.713 1.00 82.12 91 ALA A O 1
ATOM 703 N N . ASN A 1 92 ? -11.251 -0.806 25.136 1.00 84.06 92 ASN A N 1
ATOM 704 C CA . ASN A 1 92 ? -10.346 -1.793 24.540 1.00 84.06 92 ASN A CA 1
ATOM 705 C C . ASN A 1 92 ? -10.850 -2.401 23.221 1.00 84.06 92 ASN A C 1
ATOM 707 O O . ASN A 1 92 ? -10.081 -3.077 22.540 1.00 84.06 92 ASN A O 1
ATOM 711 N N . VAL A 1 93 ? -12.112 -2.180 22.840 1.00 83.25 93 VAL A N 1
ATOM 712 C CA . VAL A 1 93 ? -12.705 -2.748 21.615 1.00 83.25 93 VAL A CA 1
ATOM 713 C C . VAL A 1 93 ? -11.959 -2.277 20.355 1.00 83.25 93 VAL A C 1
ATOM 715 O O . VAL A 1 93 ? -11.773 -3.051 19.413 1.00 83.25 93 VAL A O 1
ATOM 718 N N . GLY A 1 94 ? -11.479 -1.029 20.341 1.00 82.69 94 GLY A N 1
ATOM 719 C CA . GLY A 1 94 ? -10.651 -0.500 19.260 1.00 82.69 94 GLY A CA 1
ATOM 720 C C . GLY A 1 94 ? -11.395 -0.383 17.924 1.00 82.69 94 GLY A C 1
ATOM 721 O O . GLY A 1 94 ? -12.436 0.255 17.836 1.00 82.69 94 GLY A O 1
ATOM 722 N N . GLY A 1 95 ? -10.808 -0.936 16.860 1.00 86.94 95 GLY A N 1
ATOM 723 C CA . GLY A 1 95 ? -11.297 -0.804 15.484 1.00 86.94 95 GLY A CA 1
ATOM 724 C C . GLY A 1 95 ? -10.229 -0.263 14.535 1.00 86.94 95 GLY A C 1
ATOM 725 O O . GLY A 1 95 ? -9.390 0.564 14.910 1.00 86.94 95 GLY A O 1
ATOM 726 N N . LYS A 1 96 ? -10.217 -0.770 13.299 1.00 93.06 96 LYS A N 1
ATOM 727 C CA . LYS A 1 96 ? -9.238 -0.378 12.283 1.00 93.06 96 LYS A CA 1
ATOM 728 C C . LYS A 1 96 ? -9.801 -0.558 10.885 1.00 93.06 96 LYS A C 1
ATOM 730 O O . LYS A 1 96 ? -10.376 -1.598 10.574 1.00 93.06 96 LYS A O 1
ATOM 735 N N . ILE A 1 97 ? -9.563 0.431 10.032 1.00 94.69 97 ILE A N 1
ATOM 736 C CA . ILE A 1 97 ? -9.827 0.296 8.601 1.00 94.69 97 ILE A CA 1
ATOM 737 C C . ILE A 1 97 ? -8.624 -0.326 7.892 1.00 94.69 97 ILE A C 1
ATOM 739 O O . ILE A 1 97 ? -7.466 -0.085 8.246 1.00 94.69 97 ILE A O 1
ATOM 743 N N . PHE A 1 98 ? -8.906 -1.096 6.848 1.00 95.56 98 PHE A N 1
ATOM 744 C CA . PHE A 1 98 ? -7.899 -1.643 5.951 1.00 95.56 98 PHE A CA 1
ATOM 745 C C . PHE A 1 98 ? -8.246 -1.267 4.521 1.00 95.56 98 PHE A C 1
ATOM 747 O O . PHE A 1 98 ? -9.402 -1.332 4.109 1.00 95.56 98 PHE A O 1
ATOM 754 N N . THR A 1 99 ? -7.229 -0.877 3.763 1.00 95.50 99 THR A N 1
ATOM 755 C CA . THR A 1 99 ? -7.375 -0.631 2.335 1.00 95.50 99 THR A CA 1
ATOM 756 C C . THR A 1 99 ? -7.057 -1.896 1.551 1.00 95.50 99 THR A C 1
ATOM 758 O O . THR A 1 99 ? -6.176 -2.672 1.925 1.00 95.50 99 THR A O 1
ATOM 761 N N . PHE A 1 100 ? -7.772 -2.089 0.449 1.00 93.75 100 PHE A N 1
ATOM 762 C CA . PHE A 1 100 ? -7.570 -3.168 -0.515 1.00 93.75 100 PHE A CA 1
ATOM 763 C C . PHE A 1 100 ? -7.656 -2.606 -1.941 1.00 93.75 100 PHE A C 1
ATOM 765 O O . PHE A 1 100 ? -7.872 -1.407 -2.135 1.00 93.75 100 PHE A O 1
ATOM 772 N N . GLY A 1 101 ? -7.460 -3.461 -2.945 1.00 93.94 101 GLY A N 1
ATOM 773 C CA . GLY A 1 101 ? -7.532 -3.061 -4.351 1.00 93.94 101 GLY A CA 1
ATOM 774 C C . GLY A 1 101 ? -6.371 -2.167 -4.795 1.00 93.94 101 GLY A C 1
ATOM 775 O O . GLY A 1 101 ? -5.316 -2.130 -4.162 1.00 93.94 101 GLY A O 1
ATOM 776 N N . SER A 1 102 ? -6.568 -1.449 -5.904 1.00 93.19 102 SER A N 1
ATOM 777 C CA . SER A 1 102 ? -5.524 -0.663 -6.584 1.00 93.19 102 SER A CA 1
ATOM 778 C C . SER A 1 102 ? -4.832 0.349 -5.674 1.00 93.19 102 SER A C 1
ATOM 780 O O . SER A 1 102 ? -3.610 0.450 -5.710 1.00 93.19 102 SER A O 1
ATOM 782 N N . TYR A 1 103 ? -5.592 1.023 -4.806 1.00 92.69 103 TYR A N 1
ATOM 783 C CA . TYR A 1 103 ? -5.044 1.967 -3.833 1.00 92.69 103 TYR A CA 1
ATOM 784 C C . TYR A 1 103 ? -4.059 1.301 -2.865 1.00 92.69 103 TYR A C 1
ATOM 786 O O . TYR A 1 103 ? -2.995 1.840 -2.579 1.00 92.69 103 TYR A O 1
ATOM 794 N N . ARG A 1 104 ? -4.380 0.096 -2.371 1.00 94.06 104 ARG A N 1
ATOM 795 C CA . ARG A 1 104 ? -3.475 -0.645 -1.480 1.00 94.06 104 ARG A CA 1
ATOM 796 C C . ARG A 1 104 ? -2.224 -1.140 -2.203 1.00 94.06 104 ARG A C 1
ATOM 798 O O . ARG A 1 104 ? -1.179 -1.261 -1.573 1.00 94.06 104 ARG A O 1
ATOM 805 N N . LEU A 1 105 ? -2.353 -1.450 -3.490 1.00 94.69 105 LEU A N 1
ATOM 806 C CA . LEU A 1 105 ? -1.265 -1.930 -4.338 1.00 94.69 105 LEU A CA 1
ATOM 807 C C . LEU A 1 105 ? -0.378 -0.797 -4.885 1.00 94.69 105 LEU A C 1
ATOM 809 O O . LEU A 1 105 ? 0.647 -1.093 -5.489 1.00 94.69 105 LEU A O 1
ATOM 813 N N . GLY A 1 106 ? -0.748 0.474 -4.683 1.00 90.62 106 GLY A N 1
ATOM 814 C CA . GLY A 1 106 ? 0.018 1.624 -5.174 1.00 90.62 106 GLY A CA 1
ATOM 815 C C . GLY A 1 106 ? -0.085 1.839 -6.686 1.00 90.62 106 GLY A C 1
ATOM 816 O O . GLY A 1 106 ? 0.782 2.477 -7.274 1.00 90.62 106 GLY A O 1
ATOM 817 N N . VAL A 1 107 ? -1.118 1.281 -7.324 1.00 92.50 107 VAL A N 1
ATOM 818 C CA . VAL A 1 107 ? -1.356 1.372 -8.779 1.00 92.50 107 VAL A CA 1
ATOM 819 C C . VAL A 1 107 ? -2.624 2.163 -9.109 1.00 92.50 107 VAL A C 1
ATOM 821 O O . VAL A 1 107 ? -3.191 2.030 -10.193 1.00 92.50 107 VAL A O 1
ATOM 824 N N . GLN A 1 108 ? -3.127 2.953 -8.161 1.00 89.75 108 GLN A N 1
ATOM 825 C CA . GLN A 1 108 ? -4.229 3.873 -8.410 1.00 89.75 108 GLN A CA 1
ATOM 826 C C . GLN A 1 108 ? -3.785 5.018 -9.325 1.00 89.75 108 GLN A C 1
ATOM 828 O O . GLN A 1 108 ? -2.697 5.567 -9.172 1.00 89.75 108 GLN A O 1
ATOM 833 N N . THR A 1 109 ? -4.657 5.393 -10.254 1.00 86.94 109 THR A N 1
ATOM 834 C CA . THR A 1 109 ? -4.458 6.548 -11.129 1.00 86.94 109 THR A CA 1
ATOM 835 C C . THR A 1 109 ? -5.217 7.759 -10.591 1.00 86.94 109 THR A C 1
ATOM 837 O O . THR A 1 109 ? -6.123 7.629 -9.757 1.00 86.94 109 THR A O 1
ATOM 840 N N . LYS A 1 110 ? -4.884 8.956 -11.090 1.00 81.50 110 LYS A N 1
ATOM 841 C CA . LYS A 1 110 ? -5.655 10.168 -10.792 1.00 81.50 110 LYS A CA 1
ATOM 842 C C . LYS A 1 110 ? -7.122 9.943 -11.153 1.00 81.50 110 LYS A C 1
ATOM 844 O O . LYS A 1 110 ? -7.446 9.600 -12.293 1.00 81.50 110 LYS A O 1
ATOM 849 N N . GLY A 1 111 ? -8.025 10.203 -10.205 1.00 65.31 111 GLY A N 1
ATOM 850 C CA . GLY A 1 111 ? -9.469 9.972 -10.372 1.00 65.31 111 GLY A CA 1
ATOM 851 C C . GLY A 1 111 ? -10.101 10.727 -11.551 1.00 65.31 111 GLY A C 1
ATOM 852 O O . GLY A 1 111 ? -11.188 1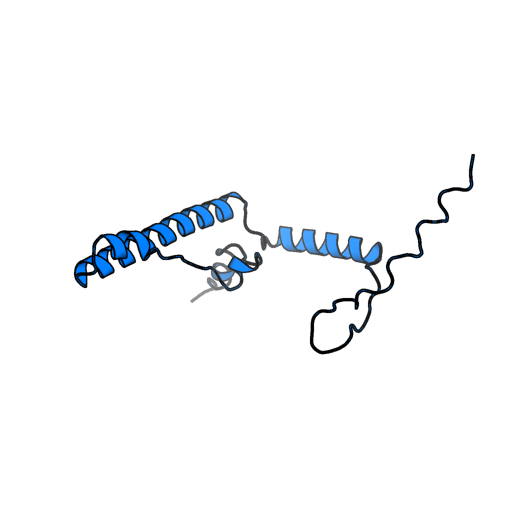0.375 -11.999 1.00 65.31 111 GLY A O 1
ATOM 853 N N . LYS A 1 112 ? -9.406 11.735 -12.096 1.00 52.53 112 LYS A N 1
ATOM 854 C CA . LYS A 1 112 ? -9.847 12.540 -13.240 1.00 52.53 112 LYS A CA 1
ATOM 855 C C . LYS A 1 112 ? -9.777 11.800 -14.584 1.00 52.53 112 LYS A C 1
ATOM 857 O O . LYS A 1 112 ? -10.595 12.081 -15.457 1.00 52.53 112 LYS A O 1
ATOM 862 N N . ILE A 1 113 ? -8.858 10.843 -14.755 1.00 52.25 113 ILE A N 1
ATOM 863 C CA . ILE A 1 113 ? -8.623 10.200 -16.064 1.00 52.25 113 ILE A CA 1
ATOM 864 C C . ILE A 1 113 ? -9.814 9.334 -16.501 1.00 52.25 113 ILE A C 1
ATOM 866 O O . ILE A 1 113 ? -10.126 9.276 -17.686 1.00 52.25 113 ILE A O 1
ATOM 870 N N . LEU A 1 114 ? -10.543 8.722 -15.564 1.00 48.47 114 LEU A N 1
ATOM 871 C CA . LEU A 1 114 ? -11.696 7.879 -15.907 1.00 48.47 114 LEU A CA 1
ATOM 872 C C . LEU A 1 114 ? -12.987 8.667 -16.183 1.00 48.47 114 LEU A C 1
ATOM 874 O O . LEU A 1 114 ? -13.902 8.118 -16.790 1.00 48.47 114 LEU A O 1
ATOM 878 N N . LEU A 1 115 ? -13.066 9.943 -15.790 1.00 46.75 115 LEU A N 1
ATOM 879 C CA . LEU A 1 115 ? -14.271 10.762 -15.984 1.00 46.75 115 LEU A CA 1
ATOM 880 C C . LEU A 1 115 ? -14.174 11.726 -17.172 1.00 46.75 115 LEU A C 1
ATOM 882 O O . LEU A 1 115 ? -15.208 12.115 -17.706 1.00 46.75 115 LEU A O 1
ATOM 886 N N . SER A 1 116 ? -12.974 12.081 -17.650 1.00 45.19 116 SER A N 1
ATOM 887 C CA . SER A 1 116 ? -12.861 12.957 -18.830 1.00 45.19 116 SER A CA 1
ATOM 888 C C . SER A 1 116 ? -13.050 12.229 -20.167 1.00 45.19 116 SER A C 1
ATOM 890 O O . SER A 1 116 ? -13.204 12.891 -21.187 1.00 45.19 116 SER A O 1
ATOM 892 N N . GLY A 1 117 ? -13.043 10.890 -20.183 1.00 47.19 117 GLY A N 1
ATOM 893 C CA . GLY A 1 117 ? -13.256 10.081 -21.393 1.00 47.19 117 GLY A CA 1
ATOM 894 C C . GLY A 1 117 ? -14.726 9.789 -21.725 1.00 47.19 117 GLY A C 1
ATOM 895 O O . GLY A 1 117 ? -15.024 9.425 -22.857 1.00 47.19 117 GLY A O 1
ATOM 896 N N . TYR A 1 118 ? -15.644 9.978 -20.770 1.00 46.41 118 TYR A N 1
ATOM 897 C CA . TYR A 1 118 ? -17.081 9.708 -20.945 1.00 46.41 118 TYR A CA 1
ATOM 898 C C . TYR A 1 118 ? -17.942 10.967 -21.118 1.00 46.41 118 TYR A C 1
ATOM 900 O O . TYR A 1 118 ? -19.150 10.857 -21.288 1.00 46.41 118 TYR A O 1
ATOM 908 N N . SER A 1 119 ? -17.343 12.161 -21.147 1.00 46.38 119 SER A N 1
ATOM 909 C CA . SER A 1 119 ? -18.051 13.396 -21.508 1.00 46.38 119 SER A CA 1
ATOM 910 C C . SER A 1 119 ? -17.891 13.696 -23.002 1.00 46.38 119 SER A C 1
ATOM 912 O O . SER A 1 119 ? -17.398 14.755 -23.382 1.00 46.38 119 SER A O 1
ATOM 914 N N . SER A 1 120 ? -18.277 12.748 -23.856 1.00 45.88 120 SER A N 1
ATOM 915 C CA . SER A 1 120 ? -18.484 13.000 -25.285 1.00 45.88 120 SER A CA 1
ATOM 916 C C . SER A 1 120 ? -19.964 12.802 -25.604 1.00 45.88 120 SER A C 1
ATOM 918 O O . SER A 1 120 ? -20.411 11.672 -25.748 1.00 45.88 120 SER A O 1
ATOM 920 N N . ASN A 1 121 ? -20.682 13.925 -25.688 1.00 42.00 121 ASN A N 1
ATOM 921 C CA . ASN A 1 121 ? -21.970 14.144 -26.358 1.00 42.00 121 ASN A CA 1
ATOM 922 C C . ASN A 1 121 ? -23.070 13.079 -26.181 1.00 42.00 121 ASN A C 1
ATOM 924 O O . ASN A 1 121 ? -23.208 12.166 -26.995 1.00 42.00 121 ASN A O 1
ATOM 928 N N . VAL A 1 122 ? -23.949 13.337 -25.212 1.00 42.03 122 VAL A N 1
ATOM 929 C CA . VAL A 1 122 ? -25.409 13.260 -25.395 1.00 42.03 122 VAL A CA 1
ATOM 930 C C . VAL A 1 122 ? -26.030 14.535 -24.853 1.00 42.03 122 VAL A C 1
ATOM 932 O O . VAL A 1 122 ? -25.554 14.996 -23.791 1.00 42.03 122 VAL A O 1
#